Protein AF-A0A3D1ZLH6-F1 (afdb_monomer_lite)

Radius of gyration: 15.16 Å; chains: 1; bounding box: 33×15×33 Å

Sequence (42 aa):
AKCYGSTNPVNVVRATIKGLSDMRSPEQVADKRGKSIEEVTA

Foldseek 3Di:
DDDPDDPDPVVVVVVVVVVVVPDDDLVNVCVVVVHDSVVSVD

Secondary structure (DSSP, 8-state):
----S---HHHHHHHHHHHHHT---HHHHHHHHT--HHHHH-

Structure (mmCIF, N/CA/C/O backbone):
data_AF-A0A3D1ZLH6-F1
#
_entry.id   AF-A0A3D1ZLH6-F1
#
loop_
_atom_site.group_PDB
_atom_site.id
_atom_site.type_symbol
_atom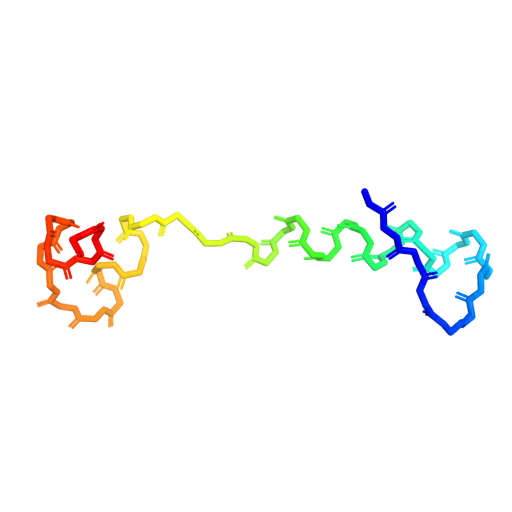_site.label_atom_id
_atom_site.label_alt_id
_atom_site.label_comp_id
_atom_site.label_asym_id
_atom_site.label_entity_id
_atom_site.label_seq_id
_atom_site.pdbx_PDB_ins_code
_atom_site.Cartn_x
_atom_site.Cartn_y
_atom_site.Cartn_z
_atom_site.occupancy
_atom_site.B_iso_or_equiv
_atom_site.auth_seq_id
_atom_site.auth_comp_id
_atom_site.auth_asym_id
_atom_site.auth_atom_id
_atom_site.pdbx_PDB_model_num
ATOM 1 N N . ALA A 1 1 ? 11.266 -6.688 -0.050 1.00 71.38 1 ALA A N 1
ATOM 2 C CA . ALA A 1 1 ? 10.673 -6.214 -1.319 1.00 71.38 1 ALA A CA 1
ATOM 3 C C . ALA A 1 1 ? 11.158 -7.096 -2.463 1.00 71.38 1 ALA A C 1
ATOM 5 O O . ALA A 1 1 ? 12.335 -7.439 -2.487 1.00 71.38 1 ALA A O 1
ATOM 6 N N . LYS A 1 2 ? 10.272 -7.494 -3.381 1.00 86.94 2 LYS A N 1
ATOM 7 C CA . LYS A 1 2 ? 10.618 -8.306 -4.555 1.00 86.94 2 LYS A CA 1
ATOM 8 C C . LYS A 1 2 ? 9.878 -7.743 -5.766 1.00 86.94 2 LYS A C 1
ATOM 10 O O . LYS A 1 2 ? 8.679 -7.511 -5.679 1.00 86.94 2 LYS A O 1
ATOM 15 N N . CYS A 1 3 ? 10.596 -7.498 -6.859 1.00 87.12 3 CYS A N 1
ATOM 16 C CA . CYS A 1 3 ? 10.015 -7.006 -8.107 1.00 87.12 3 CYS A CA 1
ATOM 17 C C . CYS A 1 3 ? 9.818 -8.184 -9.066 1.00 87.12 3 CYS A C 1
ATOM 19 O O . CYS A 1 3 ? 10.765 -8.934 -9.307 1.00 87.12 3 CYS A O 1
ATOM 21 N N . TYR A 1 4 ? 8.605 -8.334 -9.597 1.00 93.06 4 TYR A N 1
ATOM 22 C CA . TYR A 1 4 ? 8.248 -9.335 -10.605 1.00 93.06 4 TYR A CA 1
ATOM 23 C C . TYR A 1 4 ? 7.840 -8.633 -11.909 1.00 93.06 4 TYR A C 1
ATOM 25 O O . TYR A 1 4 ? 7.296 -7.530 -11.870 1.00 93.06 4 TYR A O 1
ATOM 33 N N . GLY A 1 5 ? 8.093 -9.264 -13.060 1.00 93.12 5 GLY A N 1
ATOM 34 C CA . GLY A 1 5 ? 7.858 -8.659 -14.377 1.00 93.12 5 GLY A CA 1
ATOM 35 C C . GLY A 1 5 ? 8.977 -7.700 -14.804 1.00 93.12 5 GLY A C 1
ATOM 36 O O . GLY A 1 5 ? 10.151 -7.965 -14.554 1.00 93.12 5 GLY A O 1
ATOM 37 N N . SER A 1 6 ? 8.622 -6.598 -15.476 1.00 91.88 6 SER A N 1
ATOM 38 C CA . SER A 1 6 ? 9.587 -5.604 -15.975 1.00 91.88 6 SER A CA 1
ATOM 39 C C . SER A 1 6 ? 10.389 -4.965 -14.838 1.00 91.88 6 SER A C 1
ATOM 41 O O . SER A 1 6 ? 9.82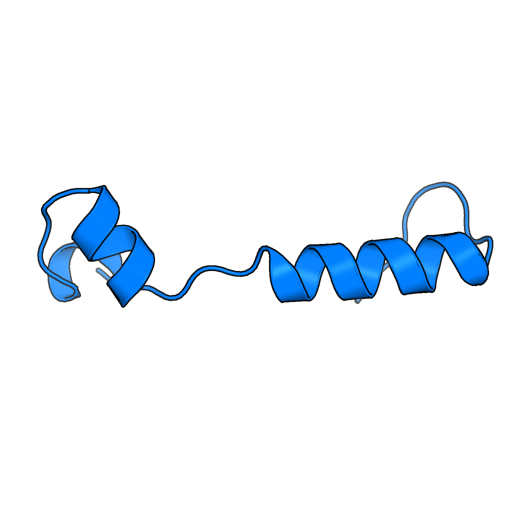5 -4.333 -13.947 1.00 91.88 6 SER A O 1
ATOM 43 N N . THR A 1 7 ? 11.715 -5.021 -14.944 1.00 93.19 7 THR A N 1
ATOM 44 C CA . THR A 1 7 ? 12.664 -4.451 -13.975 1.00 93.19 7 THR A CA 1
ATOM 45 C C . THR A 1 7 ? 13.193 -3.068 -14.370 1.00 93.19 7 THR A C 1
ATOM 47 O O . THR A 1 7 ? 14.166 -2.599 -13.784 1.00 93.19 7 THR A O 1
ATOM 50 N N . ASN A 1 8 ? 12.563 -2.385 -15.338 1.00 97.19 8 ASN A N 1
ATOM 51 C CA . ASN A 1 8 ? 12.932 -1.012 -15.703 1.00 97.19 8 ASN A CA 1
ATOM 52 C C . ASN A 1 8 ? 12.878 -0.086 -14.462 1.00 97.19 8 ASN A C 1
ATOM 54 O O . ASN A 1 8 ? 11.791 0.071 -13.890 1.00 97.19 8 ASN A O 1
ATOM 58 N N . PRO A 1 9 ? 13.994 0.570 -14.076 1.00 95.31 9 PRO A N 1
ATOM 59 C CA . PRO A 1 9 ? 14.084 1.365 -12.851 1.00 95.31 9 PRO A CA 1
ATOM 60 C C . PRO A 1 9 ? 13.002 2.438 -12.715 1.00 95.31 9 PRO A C 1
ATOM 62 O O . PRO A 1 9 ? 12.431 2.607 -11.639 1.00 95.31 9 PRO A O 1
ATOM 65 N N . VAL A 1 10 ? 12.658 3.124 -13.809 1.00 97.06 10 VAL A N 1
ATOM 66 C CA . VAL A 1 10 ? 11.649 4.194 -13.790 1.00 97.06 10 VAL A CA 1
ATOM 67 C C . VAL A 1 10 ? 10.283 3.643 -13.382 1.00 97.06 10 VAL A C 1
ATOM 69 O O . VAL A 1 10 ? 9.568 4.247 -12.580 1.00 97.06 10 VAL A O 1
ATOM 72 N N . ASN A 1 11 ? 9.925 2.470 -13.901 1.00 96.75 11 ASN A N 1
ATOM 73 C CA . ASN A 1 11 ? 8.644 1.839 -13.599 1.00 96.75 11 ASN A CA 1
ATOM 74 C C . ASN A 1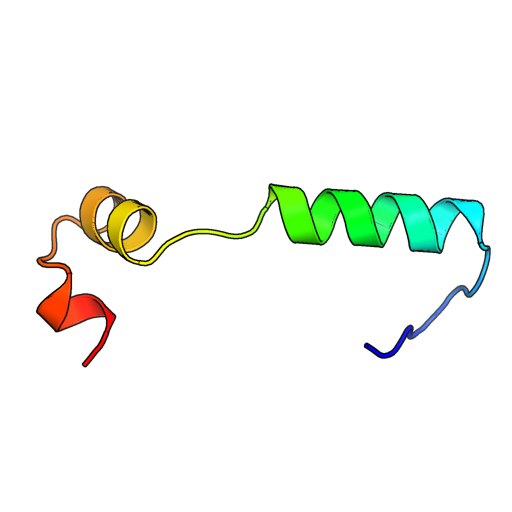 11 ? 8.636 1.232 -12.197 1.00 96.75 11 ASN A C 1
ATOM 76 O O . ASN A 1 11 ? 7.625 1.332 -11.507 1.00 96.75 11 ASN A O 1
ATOM 80 N N . VAL A 1 12 ? 9.761 0.671 -11.749 1.00 96.19 12 VAL A N 1
ATOM 81 C CA . VAL A 1 12 ? 9.904 0.136 -10.388 1.00 96.19 12 VAL A CA 1
ATOM 82 C C . VAL A 1 12 ? 9.715 1.242 -9.346 1.00 96.19 12 VAL A C 1
ATOM 84 O O . VAL A 1 12 ? 8.949 1.065 -8.399 1.00 96.19 12 VAL A O 1
ATOM 87 N N . VAL A 1 13 ? 10.334 2.410 -9.541 1.00 96.25 13 VAL A N 1
ATOM 88 C CA . VAL A 1 13 ? 10.178 3.557 -8.630 1.00 96.25 13 VAL A CA 1
ATOM 89 C C . VAL A 1 13 ? 8.732 4.055 -8.614 1.00 96.25 13 VAL A C 1
ATOM 91 O O . VAL A 1 13 ? 8.149 4.203 -7.541 1.00 96.25 13 VAL A O 1
ATOM 94 N N . ARG A 1 14 ? 8.109 4.245 -9.786 1.00 96.62 14 ARG A N 1
ATOM 95 C CA . ARG A 1 14 ? 6.699 4.668 -9.879 1.00 96.62 14 ARG A CA 1
ATOM 96 C C . ARG A 1 14 ? 5.751 3.680 -9.199 1.00 96.62 14 ARG A C 1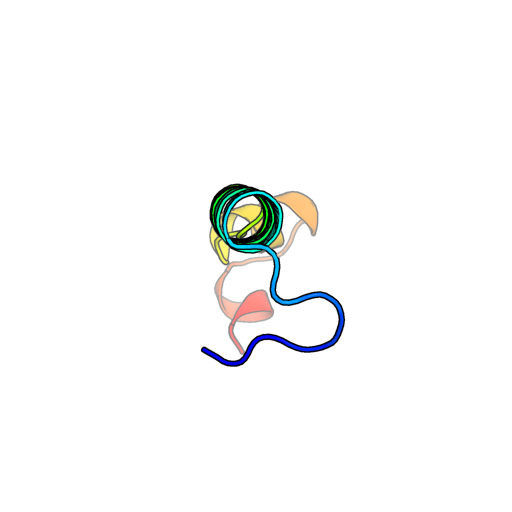
ATOM 98 O O . ARG A 1 14 ? 4.865 4.103 -8.463 1.00 96.62 14 ARG A O 1
ATOM 105 N N . ALA A 1 15 ? 5.949 2.379 -9.416 1.00 96.81 15 ALA A N 1
ATOM 106 C CA . ALA A 1 15 ? 5.150 1.334 -8.781 1.00 96.81 15 ALA A CA 1
ATOM 107 C C . ALA A 1 15 ? 5.320 1.335 -7.257 1.00 96.81 15 ALA A C 1
ATOM 109 O O . ALA A 1 15 ? 4.346 1.153 -6.531 1.00 96.81 15 ALA A O 1
ATOM 110 N N . THR A 1 16 ? 6.540 1.592 -6.779 1.00 96.25 16 THR A N 1
ATOM 111 C CA . THR A 1 16 ? 6.843 1.673 -5.346 1.00 96.25 16 THR A CA 1
ATOM 112 C C . THR A 1 16 ? 6.130 2.859 -4.704 1.00 96.25 16 THR A C 1
ATOM 114 O O . THR A 1 16 ? 5.427 2.673 -3.716 1.00 96.25 16 THR A O 1
ATOM 117 N N . ILE A 1 17 ? 6.246 4.057 -5.289 1.00 97.25 17 ILE A N 1
ATOM 118 C CA . ILE A 1 17 ? 5.565 5.261 -4.789 1.00 97.25 17 ILE A CA 1
ATOM 119 C C . ILE A 1 17 ? 4.056 5.038 -4.765 1.00 97.25 17 ILE A C 1
ATOM 121 O O . ILE A 1 17 ? 3.427 5.260 -3.738 1.00 97.25 17 ILE A O 1
ATOM 125 N N . LYS A 1 18 ? 3.487 4.521 -5.859 1.00 96.62 18 LYS A N 1
ATOM 126 C CA . LYS A 1 18 ? 2.057 4.219 -5.931 1.00 96.62 18 LYS A CA 1
ATOM 127 C C . LYS A 1 18 ? 1.621 3.256 -4.820 1.00 96.62 18 LYS A C 1
ATOM 129 O O . LYS A 1 18 ? 0.651 3.530 -4.129 1.00 96.62 18 LYS A O 1
ATOM 134 N N . GLY A 1 19 ? 2.348 2.155 -4.623 1.00 95.69 19 GLY A N 1
ATOM 135 C CA . GLY A 1 19 ? 2.015 1.170 -3.592 1.00 95.69 19 GLY A CA 1
ATOM 136 C C . GLY A 1 19 ? 2.073 1.737 -2.172 1.00 95.69 19 GLY A C 1
ATOM 137 O O . GLY A 1 19 ? 1.236 1.385 -1.346 1.00 95.69 19 GLY A O 1
ATOM 138 N N . LEU A 1 20 ? 3.025 2.633 -1.897 1.00 96.25 20 LEU A N 1
ATOM 139 C CA . LEU A 1 20 ? 3.114 3.325 -0.610 1.00 96.25 20 LEU A CA 1
ATOM 140 C C . LEU A 1 20 ? 1.980 4.340 -0.427 1.00 96.25 20 LEU A C 1
ATOM 142 O O . LEU A 1 20 ? 1.400 4.404 0.651 1.00 96.25 20 LEU A O 1
ATOM 146 N N . SER A 1 21 ? 1.636 5.099 -1.469 1.00 95.81 21 SER A N 1
ATOM 147 C CA . SER A 1 21 ? 0.532 6.065 -1.429 1.00 95.81 21 SER A CA 1
ATOM 148 C C . SER A 1 21 ? -0.845 5.407 -1.298 1.00 95.81 21 SER A C 1
ATOM 150 O O . SER A 1 21 ? -1.738 5.992 -0.695 1.00 95.81 21 SER A O 1
ATOM 152 N N . ASP A 1 22 ? -1.017 4.198 -1.834 1.00 95.94 22 ASP A N 1
ATOM 153 C CA . ASP A 1 22 ? -2.270 3.437 -1.762 1.00 95.94 22 ASP A CA 1
ATOM 154 C C . ASP A 1 22 ? -2.427 2.652 -0.440 1.00 95.94 22 ASP A C 1
ATOM 156 O O . ASP A 1 22 ? -3.458 2.004 -0.219 1.00 95.94 22 ASP A O 1
ATOM 160 N N . MET A 1 23 ? -1.417 2.676 0.439 1.00 94.50 23 MET A N 1
ATOM 161 C CA . MET A 1 23 ? -1.449 1.987 1.728 1.00 94.50 23 MET A CA 1
ATOM 162 C C . MET A 1 23 ? -2.531 2.595 2.628 1.00 94.50 23 MET A C 1
ATOM 164 O O . MET A 1 23 ? -2.631 3.811 2.761 1.00 94.50 23 MET A O 1
ATOM 168 N N . ARG A 1 24 ? -3.355 1.743 3.249 1.00 93.94 24 ARG A N 1
ATOM 169 C CA . ARG A 1 24 ? -4.459 2.168 4.122 1.00 93.94 24 ARG A CA 1
ATOM 170 C C . ARG A 1 24 ? -4.169 1.796 5.563 1.00 93.94 24 ARG A C 1
ATOM 172 O O . ARG A 1 24 ? -3.737 0.671 5.816 1.00 93.94 24 ARG A O 1
ATOM 179 N N . SER A 1 25 ? -4.445 2.713 6.483 1.00 93.62 25 SER A N 1
ATOM 180 C CA . SER A 1 25 ? -4.348 2.435 7.915 1.00 93.62 25 SER A CA 1
ATOM 181 C C . SER A 1 25 ? -5.582 1.664 8.419 1.00 93.62 25 SER A C 1
ATOM 183 O O . SER A 1 25 ? -6.641 1.720 7.779 1.00 93.62 25 SER A O 1
ATOM 185 N N . PRO A 1 26 ? -5.482 0.925 9.539 1.00 91.25 26 PRO A N 1
ATOM 186 C CA . PRO A 1 26 ? -6.623 0.224 10.131 1.00 91.25 26 PRO A CA 1
ATOM 187 C C . PRO A 1 26 ? -7.812 1.146 10.421 1.00 91.25 26 PRO A C 1
ATOM 189 O O . PRO A 1 26 ? -8.948 0.758 10.166 1.00 91.25 26 PRO A O 1
ATOM 192 N N . GLU A 1 27 ? -7.556 2.382 10.851 1.00 91.50 27 GLU A N 1
ATOM 193 C CA . GLU A 1 27 ? -8.574 3.403 11.129 1.00 91.50 27 GLU A CA 1
ATOM 194 C C . GLU A 1 27 ? -9.344 3.760 9.854 1.00 91.50 27 GLU A C 1
ATOM 196 O O . GLU A 1 27 ? -10.567 3.679 9.816 1.00 91.50 27 GLU A O 1
ATOM 201 N N . GLN A 1 28 ? -8.630 4.025 8.754 1.00 91.56 28 GLN A N 1
ATOM 202 C CA . GLN A 1 28 ? -9.253 4.312 7.457 1.00 91.56 28 GLN A CA 1
ATOM 203 C C . GLN A 1 28 ? -10.098 3.139 6.941 1.00 91.56 28 GLN A C 1
ATOM 205 O O . GLN A 1 28 ? -11.081 3.331 6.221 1.00 91.56 28 GLN A O 1
ATOM 210 N N . VAL A 1 29 ? -9.700 1.905 7.260 1.00 92.69 29 VAL A N 1
ATOM 211 C CA . VAL A 1 29 ? -10.455 0.702 6.893 1.00 92.69 29 VAL A CA 1
ATOM 212 C C . VAL A 1 29 ? -11.683 0.530 7.788 1.00 92.69 29 VAL A C 1
ATOM 214 O O . VAL A 1 29 ? -12.739 0.165 7.267 1.00 92.69 29 VAL A O 1
ATOM 217 N N . ALA A 1 30 ? -11.564 0.805 9.086 1.00 92.12 30 ALA A N 1
ATOM 218 C CA . ALA A 1 30 ? -12.650 0.768 10.060 1.00 92.12 30 ALA A CA 1
ATOM 219 C C . ALA A 1 30 ? -13.731 1.807 9.733 1.00 92.12 30 ALA A C 1
ATOM 221 O O . ALA A 1 30 ? -14.889 1.430 9.545 1.00 92.12 30 ALA A O 1
ATOM 222 N N . ASP A 1 31 ? -13.334 3.058 9.488 1.00 92.38 31 ASP A N 1
ATOM 223 C CA . ASP A 1 31 ? -14.224 4.152 9.087 1.00 92.38 31 ASP A CA 1
ATOM 224 C C . ASP A 1 31 ? -14.969 3.822 7.793 1.00 92.38 31 ASP A C 1
ATOM 226 O O . ASP A 1 31 ? -16.187 3.970 7.692 1.00 92.38 31 ASP A O 1
ATOM 230 N N . LYS A 1 32 ? -14.253 3.290 6.793 1.00 91.56 32 LYS A N 1
ATOM 231 C CA . LYS A 1 32 ? -14.859 2.891 5.517 1.00 91.56 32 LYS A CA 1
ATOM 232 C C . LYS A 1 32 ? -15.864 1.746 5.671 1.00 91.56 32 LYS A C 1
ATOM 234 O O . LYS A 1 32 ? -16.779 1.627 4.857 1.00 91.56 32 LYS A O 1
ATOM 239 N N . ARG A 1 33 ? -15.660 0.859 6.648 1.00 90.25 33 ARG A N 1
ATOM 240 C CA . ARG A 1 33 ? -16.491 -0.333 6.880 1.00 90.25 33 ARG A CA 1
ATOM 241 C C . ARG A 1 33 ? -17.565 -0.124 7.953 1.00 90.25 33 ARG A C 1
ATOM 243 O O . ARG A 1 33 ? -18.386 -1.021 8.112 1.00 90.25 33 ARG A O 1
ATOM 250 N N . GLY A 1 34 ? -17.574 1.015 8.651 1.00 89.62 34 GLY A N 1
ATOM 251 C CA . GLY A 1 34 ? -18.496 1.294 9.756 1.00 89.62 34 GLY A CA 1
ATOM 252 C C . GLY A 1 34 ? -18.290 0.376 10.964 1.00 89.62 34 GLY A C 1
ATOM 253 O O . GLY A 1 34 ? -19.264 0.001 11.609 1.00 89.62 34 GLY A O 1
ATOM 254 N N . LYS A 1 35 ? -17.045 -0.036 11.220 1.00 91.00 35 LYS A N 1
ATOM 255 C CA . LYS A 1 35 ? -16.662 -0.956 12.303 1.00 91.00 35 LYS A CA 1
ATOM 256 C C . LYS A 1 35 ? -15.751 -0.270 13.309 1.00 91.00 35 LYS A C 1
ATOM 258 O O . LYS A 1 35 ? -15.162 0.760 12.983 1.00 91.00 35 LYS A O 1
ATOM 263 N N . SER A 1 36 ? -15.598 -0.848 14.501 1.00 87.88 36 SER A N 1
ATOM 264 C CA . SER A 1 36 ? -14.534 -0.400 15.407 1.00 87.88 36 SER A CA 1
ATOM 265 C C . SER A 1 36 ? -13.166 -0.880 14.908 1.00 87.88 36 SER A C 1
ATOM 267 O O . SER A 1 36 ? -13.064 -1.829 14.124 1.00 87.88 36 SER A O 1
ATOM 269 N N . ILE A 1 37 ? -12.094 -0.215 15.347 1.00 89.31 37 ILE A N 1
ATOM 270 C CA . ILE A 1 37 ? -10.722 -0.615 15.003 1.00 89.31 37 ILE A CA 1
ATOM 271 C C . ILE A 1 37 ? -10.446 -2.036 15.509 1.0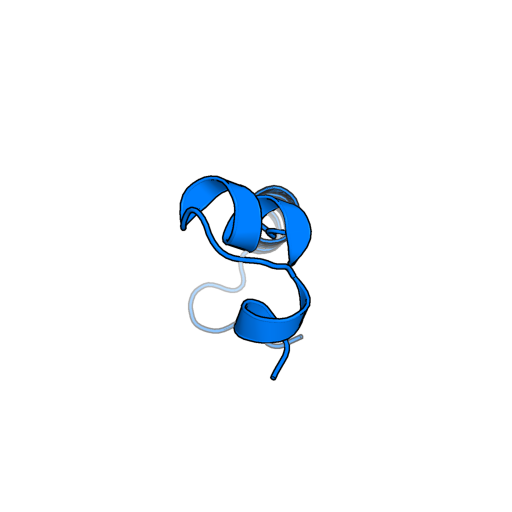0 89.31 37 ILE A C 1
ATOM 273 O O . ILE A 1 37 ? -9.854 -2.827 14.774 1.00 89.31 37 ILE A O 1
ATOM 277 N N . GLU A 1 38 ? -10.930 -2.386 16.708 1.00 85.88 38 GLU A N 1
ATOM 278 C CA . GLU A 1 38 ? -10.706 -3.711 17.296 1.00 85.88 38 GLU A CA 1
ATOM 279 C C . GLU A 1 38 ? -11.275 -4.833 16.418 1.00 85.88 38 GLU A C 1
ATOM 281 O O . GLU A 1 38 ? -10.618 -5.853 16.244 1.00 85.88 38 GLU A O 1
ATOM 286 N N . GLU A 1 39 ? -12.437 -4.627 15.789 1.00 83.19 39 GLU A N 1
ATOM 287 C CA . GLU A 1 39 ? -13.057 -5.597 14.871 1.00 83.19 39 GLU A CA 1
ATOM 288 C C . GLU A 1 39 ? -12.335 -5.732 13.519 1.00 83.19 39 GLU A C 1
ATOM 290 O O . GLU A 1 39 ? -12.600 -6.670 12.764 1.00 83.19 39 GLU A O 1
ATOM 295 N N . VAL A 1 40 ? -11.486 -4.766 13.156 1.00 83.38 40 VAL A N 1
ATOM 296 C CA . VAL A 1 40 ? -10.708 -4.775 11.905 1.00 83.38 40 VAL A CA 1
ATOM 297 C C . VAL A 1 40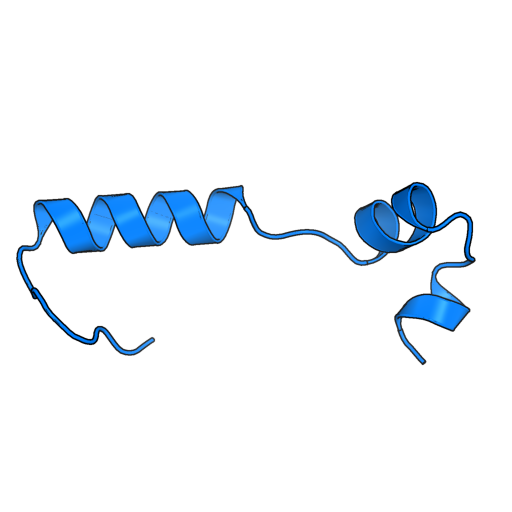 ? -9.314 -5.363 12.114 1.00 83.38 40 VAL A C 1
ATOM 299 O O . VAL A 1 40 ? -8.738 -5.896 11.164 1.00 83.38 40 VAL A O 1
ATOM 302 N N . THR A 1 41 ? -8.772 -5.257 13.328 1.00 81.12 41 THR A N 1
ATOM 303 C CA . THR A 1 41 ? -7.445 -5.776 13.689 1.00 81.12 41 THR A CA 1
ATOM 304 C C . THR A 1 41 ? -7.463 -7.156 14.349 1.00 81.12 41 THR A C 1
ATOM 306 O O . THR A 1 41 ? -6.407 -7.786 14.390 1.00 81.12 41 THR A O 1
ATOM 309 N N . ALA A 1 42 ? -8.610 -7.593 14.882 1.00 66.06 42 ALA A N 1
ATOM 310 C CA . ALA A 1 42 ? -8.825 -8.952 15.391 1.00 66.06 42 ALA A CA 1
ATOM 311 C C . ALA A 1 42 ? -8.948 -9.972 14.248 1.00 66.06 42 ALA A C 1
ATOM 313 O O . ALA A 1 42 ? -8.389 -11.080 14.407 1.00 66.06 42 ALA A O 1
#

pLDDT: mean 91.32, std 6.52, range [66.06, 97.25]